Protein AF-A0A420FVZ3-F1 (afdb_monomer)

Solvent-accessible surface area (backbone atoms only — not comparable to full-atom values): 8592 Å² total; per-residue (Å²): 115,67,70,62,53,50,52,55,51,52,53,52,54,49,50,53,52,50,53,51,51,52,52,50,51,51,51,52,51,53,54,51,51,53,50,68,73,49,74,44,69,65,67,54,43,57,48,52,55,49,51,52,51,52,52,55,52,50,46,44,74,75,64,69,56,88,56,53,71,68,56,53,52,50,52,53,51,51,52,54,50,47,51,59,51,48,70,70,46,90,45,56,69,56,35,52,52,51,48,50,56,49,41,46,54,50,31,57,53,18,56,77,23,76,48,66,70,47,44,79,69,51,49,54,54,52,50,49,48,54,29,51,49,36,29,78,71,67,59,45,52,89,85,44,73,81,54,62,94,59,57,75,96

Radius of gyration: 26.1 Å; Cα contacts (8 Å, |Δi|>4): 117; chains: 1; bounding box: 50×64×67 Å

Sequence (153 aa):
MELLMIKKKTNRIQNIKLYKIIIFLILLTSFNIVRAQQKTGIGSIDTLIFDLKTNMEGYLHENNPPYVQDDIDLCIATLSDYVVKVLDTKSKDEGMKLVKATVLKLNELNEKCDYSLIETNEREQIAQIIILAGHEKNYNAIDEDITEEWREW

Organism: NCBI:txid459529

pLDDT: mean 88.66, std 14.17, range [46.38, 98.81]

Mean predicted aligned error: 10.75 Å

Foldseek 3Di:
DVVVVVVVVVVVVVVVVVVVVVVVVVVVVVVVVVVVVCPDLVVVLVVLLVVLLVVLVVCCVPPVAQDDNVLSVVLSVLLVVLLVVLLPDDDLVSNLVSLLVSQLVVVVSCVVRVVPRCDPVSVVSSQQSSLSSCVVVVSDDNPDRSNVVRHPD

Secondary structure (DSSP, 8-state):
-HHHHHHHHHHHHHHHHHHHHHHHHHHHHHHHHHHHH---HHHHHHHHHHHHHHHHHHHHHHH--S--HHHHHHHHHHHHHHHHHHHH-SSHHHHHHHHHHHHHHHHHHHHHTTT-SS-HHHHHHHHHHHHHHHHHTTSS-TT--TTGGG---

Nearest PDB structures (foldseek):
  2rld-assembly1_E  TM=4.917E-01  e=1.125E+00  Bacteroides thetaiotaomicron VPI-5482
  7mwr-assembly1_B  TM=4.477E-01  e=2.464E+00  synthetic construct
  2rld-assembly1_D  TM=4.156E-01  e=1.709E+00  Bacteroides thetaiotaomicron VPI-5482
  7t8n-assemb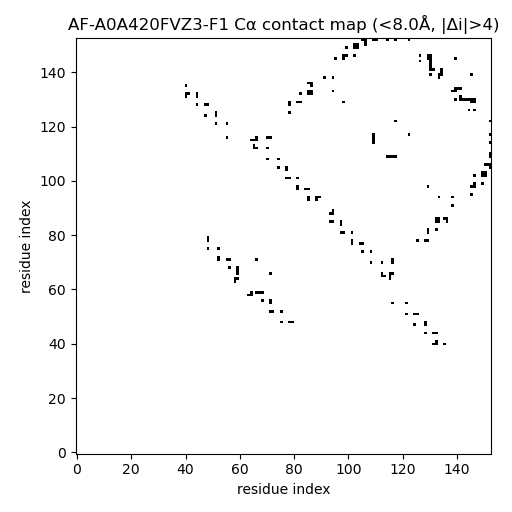ly1_BBB-2  TM=5.576E-01  e=9.098E+00  Escherichia coli K-12

Structure (mmCIF, N/CA/C/O backbone):
data_AF-A0A420FVZ3-F1
#
_entry.id   AF-A0A420FVZ3-F1
#
loop_
_atom_site.group_PDB
_atom_site.id
_atom_site.type_symbol
_atom_site.label_atom_id
_atom_site.label_alt_id
_atom_site.label_comp_id
_atom_site.label_asym_id
_atom_site.label_entity_id
_atom_site.label_seq_id
_atom_site.pdbx_PDB_ins_code
_atom_site.Cartn_x
_atom_site.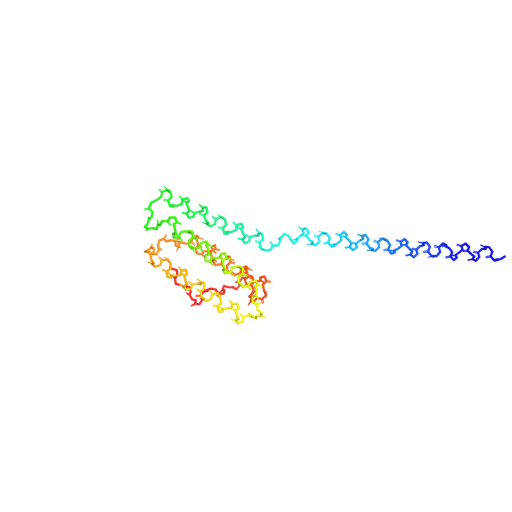Cartn_y
_atom_site.Cartn_z
_atom_site.occupancy
_atom_site.B_iso_or_equiv
_atom_site.auth_seq_id
_atom_site.auth_comp_id
_atom_site.auth_asym_id
_atom_site.auth_atom_id
_atom_site.pdbx_PDB_model_num
ATOM 1 N N . MET A 1 1 ? -29.616 52.101 51.300 1.00 70.25 1 MET A N 1
ATOM 2 C CA . MET A 1 1 ? -29.209 50.675 51.222 1.00 70.25 1 MET A CA 1
ATOM 3 C C . MET A 1 1 ? -29.407 50.060 49.834 1.00 70.25 1 MET A C 1
ATOM 5 O O . MET A 1 1 ? -28.550 49.306 49.396 1.00 70.25 1 MET A O 1
ATOM 9 N N . GLU A 1 2 ? -30.477 50.396 49.113 1.00 73.94 2 GLU A N 1
ATOM 10 C CA . GLU A 1 2 ? -30.857 49.765 47.835 1.00 73.94 2 GLU A CA 1
ATOM 11 C C . GLU A 1 2 ? -29.848 49.962 46.680 1.00 73.94 2 GLU A C 1
ATOM 13 O O . GLU A 1 2 ? -29.462 49.005 46.010 1.00 73.94 2 GLU A O 1
ATOM 18 N N . LEU A 1 3 ? -29.297 51.172 46.523 1.00 69.19 3 LEU A N 1
ATOM 19 C CA . LEU A 1 3 ? -28.253 51.486 45.529 1.00 69.19 3 LEU A CA 1
ATOM 20 C C . LEU A 1 3 ? -26.966 50.655 45.694 1.00 69.19 3 LEU A C 1
ATOM 22 O O . LEU A 1 3 ? -26.314 50.309 44.706 1.00 69.19 3 LEU A O 1
ATOM 26 N N . LEU A 1 4 ? -26.600 50.307 46.933 1.00 72.50 4 LEU A N 1
ATOM 27 C CA . LEU A 1 4 ? -25.418 49.490 47.227 1.00 72.50 4 LEU A CA 1
ATOM 28 C C . LEU A 1 4 ? -25.636 48.030 46.787 1.00 72.50 4 LEU A C 1
ATOM 30 O O . LEU A 1 4 ? -24.729 47.391 46.251 1.00 72.50 4 LEU A O 1
ATOM 34 N N . MET A 1 5 ? -26.864 47.527 46.957 1.00 71.50 5 MET A N 1
ATOM 35 C CA . MET A 1 5 ? -27.263 46.180 46.542 1.00 71.50 5 MET A CA 1
ATOM 36 C C . MET A 1 5 ? -27.281 46.036 45.014 1.00 71.50 5 MET A C 1
ATOM 38 O O . MET A 1 5 ? -26.799 45.030 44.488 1.00 71.50 5 MET A O 1
ATOM 42 N N . ILE A 1 6 ? -27.760 47.058 44.294 1.00 73.00 6 ILE A N 1
ATOM 43 C CA . ILE A 1 6 ? -27.780 47.074 42.823 1.00 73.00 6 ILE A CA 1
ATOM 44 C C . ILE A 1 6 ? -26.351 47.056 42.261 1.00 73.00 6 ILE A C 1
ATOM 46 O O . ILE A 1 6 ? -26.043 46.208 41.425 1.00 73.00 6 ILE A O 1
ATOM 50 N N . LYS A 1 7 ? -25.438 47.896 42.776 1.00 72.81 7 LYS A N 1
ATOM 51 C CA . LYS A 1 7 ? -24.023 47.900 42.346 1.00 72.81 7 LYS A CA 1
ATOM 52 C C . LYS A 1 7 ? -23.338 46.548 42.579 1.00 72.81 7 LYS A C 1
ATOM 54 O O . LYS A 1 7 ? -22.656 46.043 41.690 1.00 72.81 7 LYS A O 1
ATOM 59 N N . LYS A 1 8 ? -23.570 45.913 43.737 1.00 69.38 8 LYS A N 1
ATOM 60 C CA . LYS A 1 8 ? -23.009 44.586 44.054 1.00 69.38 8 LYS A CA 1
ATOM 61 C C . LYS A 1 8 ? -23.536 43.497 43.110 1.00 69.38 8 LYS A C 1
ATOM 63 O O . LYS A 1 8 ? -22.768 42.636 42.683 1.00 69.38 8 LYS A O 1
ATOM 68 N N . LYS A 1 9 ? -24.825 43.546 42.748 1.00 73.62 9 LYS A N 1
ATOM 69 C CA . LYS A 1 9 ? -25.447 42.611 41.797 1.00 73.62 9 LYS A CA 1
ATOM 70 C C . LYS A 1 9 ? -24.911 42.806 40.375 1.00 73.62 9 LYS A C 1
ATOM 72 O O . LYS A 1 9 ? -24.554 41.819 39.735 1.00 73.62 9 LYS A O 1
ATOM 77 N N . THR A 1 10 ? -24.780 44.049 39.914 1.00 70.19 10 THR A N 1
ATOM 78 C CA . THR A 1 10 ? -24.220 44.374 38.592 1.00 70.19 10 THR A CA 1
ATOM 79 C C . THR A 1 10 ? -22.764 43.922 38.468 1.00 70.19 10 THR A C 1
ATOM 81 O O . THR A 1 10 ? -22.433 43.226 37.509 1.00 70.19 10 THR A O 1
ATOM 84 N N . ASN A 1 11 ? -21.928 44.190 39.477 1.00 73.50 11 ASN A N 1
ATOM 85 C CA . ASN A 1 11 ? -20.532 43.733 39.504 1.00 73.50 11 ASN A CA 1
ATOM 86 C C . ASN A 1 11 ? -20.430 42.199 39.492 1.00 73.50 11 ASN A C 1
ATOM 88 O O . ASN A 1 11 ? -19.596 41.629 38.791 1.00 73.50 11 ASN A O 1
ATOM 92 N N . ARG A 1 12 ? -21.317 41.500 40.217 1.00 71.19 12 ARG A N 1
ATOM 93 C CA . ARG A 1 12 ? -21.364 40.029 40.213 1.00 71.19 12 ARG A CA 1
ATOM 94 C C . ARG A 1 12 ? -21.716 39.470 38.830 1.00 71.19 12 ARG A C 1
ATOM 96 O O . ARG A 1 12 ? -21.103 38.498 38.401 1.00 71.19 12 ARG A O 1
ATOM 103 N N . ILE A 1 13 ? -22.668 40.082 38.124 1.00 73.88 13 ILE A N 1
ATOM 104 C CA . ILE A 1 13 ? -23.059 39.670 36.766 1.00 73.88 13 ILE A CA 1
ATOM 105 C C . ILE A 1 13 ? -21.928 39.942 35.764 1.00 73.88 13 ILE A C 1
ATOM 107 O O . ILE A 1 13 ? -21.651 39.090 34.920 1.00 73.88 13 ILE A O 1
ATOM 111 N N . GLN A 1 14 ? -21.253 41.090 35.868 1.00 73.38 14 GLN A N 1
ATOM 112 C CA . GLN A 1 14 ? -20.097 41.423 35.028 1.00 73.38 14 GLN A CA 1
ATOM 113 C C . GLN A 1 14 ? -18.945 40.434 35.232 1.00 73.38 14 GLN A C 1
ATOM 115 O O . GLN A 1 14 ? -18.417 39.920 34.249 1.00 73.38 14 GLN A O 1
ATOM 120 N N . ASN A 1 15 ? -18.639 40.071 36.481 1.00 74.81 15 ASN A N 1
ATOM 121 C CA . ASN A 1 15 ? -17.625 39.061 36.782 1.00 74.81 15 ASN A CA 1
ATOM 122 C C . ASN A 1 15 ? -17.974 37.698 36.171 1.00 74.81 15 ASN A C 1
ATOM 124 O O . ASN A 1 15 ? -17.123 37.080 35.543 1.00 74.81 15 ASN A O 1
ATOM 128 N N . ILE A 1 16 ? -19.228 37.239 36.277 1.00 78.44 16 ILE A N 1
ATOM 129 C CA . ILE A 1 16 ? -19.651 35.962 35.671 1.00 78.44 16 ILE A CA 1
ATOM 130 C C . ILE A 1 16 ? -19.498 35.991 34.142 1.00 78.44 16 ILE A C 1
ATOM 132 O O . ILE A 1 16 ? -19.048 35.008 33.553 1.00 78.44 16 ILE A O 1
ATOM 136 N N . LYS A 1 17 ? -19.850 37.106 33.488 1.00 78.75 17 LYS A N 1
ATOM 137 C CA . LYS A 1 17 ? -19.653 37.270 32.038 1.00 78.75 17 LYS A CA 1
ATOM 138 C C . LYS A 1 17 ? -18.169 37.241 31.665 1.00 78.75 17 LYS A C 1
ATOM 140 O O . LYS A 1 17 ? -17.812 36.562 30.708 1.00 78.75 17 LYS A O 1
ATOM 145 N N . LEU A 1 18 ? -17.320 37.911 32.444 1.00 75.94 18 LEU A N 1
ATOM 146 C CA . LEU A 1 18 ? -15.875 37.940 32.228 1.00 75.94 18 LEU A CA 1
ATOM 147 C C . LEU A 1 18 ? -15.251 36.542 32.374 1.00 75.94 18 LEU A C 1
ATOM 149 O O . LEU A 1 18 ? -14.521 36.112 31.486 1.00 75.94 18 LEU A O 1
ATOM 153 N N . TYR A 1 19 ? -15.614 35.789 33.418 1.00 77.81 19 TYR A N 1
ATOM 154 C CA . TYR A 1 19 ? -15.154 34.406 33.596 1.00 77.81 19 TYR A CA 1
ATOM 155 C C . TYR A 1 19 ? -15.581 33.492 32.443 1.00 77.81 19 TYR A C 1
ATOM 157 O O . TYR A 1 19 ? -14.778 32.690 31.976 1.00 77.81 19 TYR A O 1
ATOM 165 N N . LYS A 1 20 ? -16.814 33.630 31.937 1.00 75.81 20 LYS A N 1
ATOM 166 C CA . LYS A 1 20 ? -17.278 32.849 30.778 1.00 75.81 20 LYS A CA 1
ATOM 167 C C . LYS A 1 20 ? -16.484 33.153 29.507 1.00 75.81 20 LYS A C 1
ATOM 169 O O . LYS A 1 20 ? -16.165 32.225 28.772 1.00 75.81 20 LYS A O 1
ATOM 174 N N . ILE A 1 21 ? -16.149 34.421 29.263 1.00 79.19 21 ILE A N 1
ATOM 175 C CA . ILE A 1 21 ? -15.332 34.828 28.109 1.00 79.19 21 ILE A CA 1
ATOM 176 C C . ILE A 1 21 ? -13.912 34.267 28.236 1.00 79.19 21 ILE A C 1
ATOM 178 O O . ILE A 1 21 ? -13.395 33.711 27.273 1.00 79.19 21 ILE A O 1
ATOM 182 N N . ILE A 1 22 ? -13.308 34.348 29.424 1.00 76.62 22 ILE A N 1
ATOM 183 C CA . ILE A 1 22 ? -11.965 33.808 29.678 1.00 76.62 22 ILE A CA 1
ATOM 184 C C . ILE A 1 22 ? -11.944 32.286 29.483 1.00 76.62 22 ILE A C 1
ATOM 186 O O . ILE A 1 22 ? -11.072 31.782 28.783 1.00 76.62 22 ILE A O 1
ATOM 190 N N . ILE A 1 23 ? -12.926 31.556 30.023 1.00 77.88 23 ILE A N 1
ATOM 191 C CA . ILE A 1 23 ? -13.042 30.101 29.828 1.00 77.88 23 ILE A CA 1
ATOM 192 C C . ILE A 1 23 ? -13.213 29.759 28.342 1.00 77.88 23 ILE A C 1
ATOM 194 O O . ILE A 1 23 ? -12.553 28.850 27.850 1.00 77.88 23 ILE A O 1
ATOM 198 N N . PHE A 1 24 ? -14.052 30.495 27.608 1.00 78.75 24 PHE A N 1
ATOM 199 C CA . PHE A 1 24 ? -14.253 30.270 26.174 1.00 78.75 24 PHE A CA 1
ATOM 200 C C . PHE A 1 24 ? -12.979 30.525 25.358 1.00 78.75 24 PHE A C 1
ATOM 202 O O . PHE A 1 24 ? -12.659 29.735 24.476 1.00 78.75 24 PHE A O 1
ATOM 209 N N . LEU A 1 25 ? -12.220 31.578 25.678 1.00 73.31 25 LEU A N 1
ATOM 210 C CA . LEU A 1 25 ? -10.942 31.878 25.026 1.00 73.31 25 LEU A CA 1
ATOM 211 C C . LEU A 1 25 ? -9.879 30.816 25.325 1.00 73.31 25 LEU A C 1
ATOM 213 O O . LEU A 1 25 ? -9.177 30.414 24.404 1.00 73.31 25 LEU A O 1
ATOM 217 N N . ILE A 1 26 ? -9.799 30.326 26.567 1.00 74.25 26 ILE A N 1
ATOM 218 C CA . ILE A 1 26 ? -8.901 29.221 26.940 1.00 74.25 26 ILE A CA 1
ATOM 219 C C . ILE A 1 26 ? -9.282 27.946 26.179 1.00 74.25 26 ILE A C 1
ATOM 221 O O . ILE A 1 26 ? -8.416 27.285 25.621 1.00 74.25 26 ILE A O 1
ATOM 225 N N . LEU A 1 27 ? -10.573 27.618 26.082 1.00 70.88 27 LEU A N 1
ATOM 226 C CA . LEU A 1 27 ? -11.022 26.463 25.302 1.00 70.88 27 LEU A CA 1
ATOM 227 C C . LEU A 1 27 ? -10.717 26.627 23.808 1.00 70.88 27 LEU A C 1
ATOM 229 O O . LEU A 1 27 ? -10.296 25.663 23.173 1.00 70.88 27 LEU A O 1
ATOM 233 N N . LEU A 1 28 ? -10.869 27.832 23.248 1.00 68.81 28 LEU A N 1
ATOM 234 C CA . LEU A 1 28 ? -10.527 28.105 21.851 1.00 68.81 28 LEU A CA 1
ATOM 235 C C . LEU A 1 28 ? -9.025 27.955 21.587 1.00 68.81 28 LEU A C 1
ATOM 237 O O . LEU A 1 28 ? -8.639 27.396 20.562 1.00 68.81 28 LEU A O 1
ATOM 241 N N . THR A 1 29 ? -8.167 28.454 22.479 1.00 67.38 29 THR A N 1
ATOM 242 C CA . THR A 1 29 ? -6.714 28.325 22.316 1.00 67.38 29 THR A CA 1
ATOM 243 C C . THR A 1 29 ? -6.270 26.882 22.508 1.00 67.38 29 THR A C 1
ATOM 245 O O . THR A 1 29 ? -5.534 26.376 21.667 1.00 67.38 29 THR A O 1
ATOM 248 N N . SER A 1 30 ? -6.780 26.173 23.520 1.00 64.12 30 SER A N 1
ATOM 249 C CA . SER A 1 30 ? -6.514 24.743 23.714 1.00 64.12 30 SER A CA 1
ATOM 250 C C . SER A 1 30 ? -6.981 23.898 22.525 1.00 64.12 30 SER A C 1
ATOM 252 O O . SER A 1 30 ? -6.247 23.022 22.081 1.00 64.12 30 SER A O 1
ATOM 254 N N . PHE A 1 31 ? -8.150 24.190 21.949 1.00 59.91 31 PHE A N 1
ATOM 255 C CA . PHE A 1 31 ? -8.659 23.493 20.763 1.00 59.91 31 PHE A CA 1
ATOM 256 C C . PHE A 1 31 ? -7.776 23.718 19.524 1.00 59.91 31 PHE A C 1
ATOM 258 O O . PHE A 1 31 ? -7.499 22.782 18.775 1.00 59.91 31 PHE A O 1
ATOM 265 N N . ASN A 1 32 ? -7.281 24.943 19.324 1.00 59.84 32 ASN A N 1
ATOM 266 C CA . ASN A 1 32 ? -6.364 25.251 18.224 1.00 59.84 32 ASN A CA 1
ATOM 267 C C . ASN A 1 32 ? -4.959 24.658 18.433 1.00 59.84 32 ASN A C 1
ATOM 269 O O . ASN A 1 32 ? -4.355 24.202 17.467 1.00 59.84 32 ASN A O 1
ATOM 273 N N . ILE A 1 33 ? -4.453 24.610 19.671 1.00 58.25 33 ILE A N 1
ATOM 274 C CA . ILE A 1 33 ? -3.164 23.977 20.003 1.00 58.25 33 ILE A CA 1
ATOM 275 C C . ILE A 1 33 ? -3.229 22.463 19.760 1.00 58.25 33 ILE A C 1
ATOM 277 O O . ILE A 1 33 ? -2.321 21.914 19.142 1.00 58.25 33 ILE A O 1
ATOM 281 N N . VAL A 1 34 ? -4.326 21.801 20.147 1.00 56.69 34 VAL A N 1
ATOM 282 C CA . VAL A 1 34 ? -4.548 20.376 19.844 1.00 56.69 34 VAL A CA 1
ATOM 283 C C . VAL A 1 34 ? -4.609 20.133 18.331 1.00 56.69 34 VAL A C 1
ATOM 285 O O . VAL A 1 34 ? -3.982 19.196 17.852 1.00 56.69 34 VAL A O 1
ATOM 288 N N . ARG A 1 35 ? -5.266 21.005 17.548 1.00 54.94 35 ARG A N 1
ATOM 289 C CA . ARG A 1 35 ? -5.242 20.924 16.072 1.00 54.94 35 ARG A CA 1
ATOM 290 C C . ARG A 1 35 ? -3.851 21.129 15.468 1.00 54.94 35 ARG A C 1
ATOM 292 O O . ARG A 1 35 ? -3.513 20.456 14.506 1.00 54.94 35 ARG A O 1
ATOM 299 N N . ALA A 1 36 ? -3.047 22.044 16.007 1.00 51.09 36 ALA A N 1
ATOM 300 C CA . ALA A 1 36 ? -1.696 22.308 15.507 1.00 51.09 36 ALA A CA 1
ATOM 301 C C . ALA A 1 36 ? -0.699 21.188 15.861 1.00 51.09 36 ALA A C 1
ATOM 303 O O . ALA A 1 36 ? 0.254 20.965 15.119 1.00 51.09 36 ALA A O 1
ATOM 304 N N . GLN A 1 37 ? -0.931 20.469 16.966 1.00 48.59 37 GLN A N 1
ATOM 305 C CA . GLN A 1 37 ? -0.184 19.260 17.334 1.00 48.59 37 GLN A CA 1
ATOM 306 C C . GLN A 1 37 ? -0.709 17.993 16.635 1.00 48.59 37 GLN A C 1
ATOM 308 O O . GLN A 1 37 ? 0.018 17.012 16.538 1.00 48.59 37 GLN A O 1
ATOM 313 N N . GLN A 1 38 ? -1.926 18.031 16.083 1.00 46.38 38 GLN A N 1
ATOM 314 C CA . GLN A 1 38 ? -2.487 17.037 15.163 1.00 46.38 38 GLN A CA 1
ATOM 315 C C . GLN A 1 38 ? -2.280 17.459 13.700 1.00 46.38 38 GLN A C 1
ATOM 317 O O . GLN A 1 38 ? -3.233 17.545 12.924 1.00 46.38 38 GLN A O 1
ATOM 322 N N . LYS A 1 39 ? -1.034 17.703 13.280 1.00 48.69 39 LYS A N 1
ATOM 323 C CA . LYS A 1 39 ? -0.710 17.516 11.859 1.00 48.69 39 LYS A CA 1
ATOM 324 C C . LYS A 1 39 ? -0.875 16.009 11.613 1.00 48.69 39 LYS A C 1
ATOM 326 O O . LYS A 1 39 ? -0.053 15.211 12.039 1.00 48.69 39 LYS A O 1
ATOM 331 N N . THR A 1 40 ? -2.058 15.663 11.122 1.00 49.75 40 THR A N 1
ATOM 332 C CA . THR A 1 40 ? -2.696 14.342 11.082 1.00 49.75 40 THR A CA 1
ATOM 333 C C . THR A 1 40 ? -1.806 13.276 10.446 1.00 49.75 40 THR A C 1
ATOM 335 O O . THR A 1 40 ? -1.098 13.591 9.491 1.00 49.75 40 THR A O 1
ATOM 338 N N . GLY A 1 41 ? -1.882 12.024 10.918 1.00 58.25 41 GLY A N 1
ATOM 339 C CA . GLY A 1 41 ? -1.146 10.892 10.333 1.00 58.25 41 GLY A CA 1
ATOM 340 C C . GLY A 1 41 ? -1.341 10.773 8.815 1.00 58.25 41 GLY A C 1
ATOM 341 O O . GLY A 1 41 ? -0.376 10.522 8.109 1.00 58.25 41 GLY A O 1
ATOM 342 N N . ILE A 1 42 ? -2.514 11.148 8.297 1.00 60.62 42 ILE A N 1
ATOM 343 C CA . ILE A 1 42 ? -2.819 11.284 6.862 1.00 60.62 42 ILE A CA 1
ATOM 344 C C . ILE A 1 42 ? -1.790 12.147 6.109 1.00 60.62 42 ILE A C 1
ATOM 346 O O . ILE A 1 42 ? -1.291 11.736 5.069 1.00 60.62 42 ILE A O 1
ATOM 350 N N . GLY A 1 43 ? -1.400 13.309 6.648 1.00 64.56 43 GLY A N 1
ATOM 351 C CA . GLY A 1 43 ? -0.407 14.174 5.996 1.00 64.56 43 GLY A CA 1
ATOM 352 C C . GLY A 1 43 ? 1.003 13.572 6.011 1.00 64.56 43 GLY A C 1
ATOM 353 O O . GLY A 1 43 ? 1.823 13.879 5.147 1.00 64.56 43 GLY A O 1
ATOM 354 N N . SER A 1 44 ? 1.274 12.687 6.975 1.00 85.81 44 SER A N 1
ATOM 355 C CA . SER A 1 44 ? 2.485 11.866 6.996 1.00 85.81 44 SER A CA 1
ATOM 356 C C . SER A 1 44 ? 2.419 10.740 5.960 1.00 85.81 44 SER A C 1
ATOM 358 O O . SER A 1 44 ? 3.430 10.464 5.326 1.00 85.81 44 SER A O 1
ATOM 360 N N . ILE A 1 45 ? 1.254 10.114 5.761 1.00 94.50 45 ILE A N 1
ATOM 361 C CA . ILE A 1 45 ? 1.060 9.021 4.794 1.00 94.50 45 ILE A CA 1
ATOM 362 C C . ILE A 1 45 ? 1.193 9.528 3.353 1.00 94.50 45 ILE A C 1
ATOM 364 O O . ILE A 1 45 ? 1.888 8.902 2.559 1.00 94.50 45 ILE A O 1
ATOM 368 N N . ASP A 1 46 ? 0.611 10.685 3.027 1.00 93.44 46 ASP A N 1
ATOM 369 C CA . ASP A 1 46 ? 0.753 11.295 1.695 1.00 93.44 46 ASP A CA 1
ATOM 370 C C . ASP A 1 46 ? 2.224 11.583 1.354 1.00 93.44 46 ASP A C 1
ATOM 372 O O . ASP A 1 46 ? 2.661 11.376 0.222 1.00 93.44 46 ASP A O 1
ATOM 376 N N . THR A 1 47 ? 3.001 12.021 2.352 1.00 95.38 47 THR A N 1
ATOM 377 C CA . THR A 1 47 ? 4.443 12.262 2.200 1.00 95.38 47 THR A CA 1
ATOM 378 C C . THR A 1 47 ? 5.191 10.951 1.953 1.00 95.38 47 THR A C 1
ATOM 380 O O . THR A 1 47 ? 5.992 10.885 1.030 1.00 95.38 47 THR A O 1
ATOM 383 N N . LEU A 1 48 ? 4.872 9.881 2.693 1.00 96.62 48 LEU A N 1
ATOM 384 C CA . LEU A 1 48 ? 5.471 8.557 2.477 1.00 96.62 48 LEU A CA 1
ATOM 385 C C . LEU A 1 48 ? 5.171 7.999 1.080 1.00 96.62 48 LEU A C 1
ATOM 387 O O . LEU A 1 48 ? 6.061 7.447 0.443 1.00 96.62 48 LEU A O 1
ATOM 391 N N . ILE A 1 49 ? 3.940 8.154 0.583 1.00 97.94 49 ILE A N 1
ATOM 392 C CA . ILE A 1 49 ? 3.573 7.720 -0.774 1.00 97.94 49 ILE A CA 1
ATOM 393 C C . ILE A 1 49 ? 4.347 8.525 -1.829 1.00 97.94 49 ILE A C 1
ATOM 395 O O . ILE A 1 49 ? 4.822 7.958 -2.814 1.00 97.94 49 ILE A O 1
ATOM 399 N N . PHE A 1 50 ? 4.487 9.839 -1.631 1.00 97.38 50 PHE A N 1
ATOM 400 C CA . PHE A 1 50 ? 5.266 10.698 -2.524 1.00 97.38 50 PHE A CA 1
ATOM 401 C C . PHE A 1 50 ? 6.756 10.325 -2.539 1.00 97.38 50 PHE A C 1
ATOM 403 O O . PHE A 1 50 ? 7.354 10.217 -3.613 1.00 97.38 50 PHE A O 1
ATOM 410 N N . ASP A 1 51 ? 7.342 10.096 -1.364 1.00 97.12 51 ASP A N 1
ATOM 411 C CA . ASP A 1 51 ? 8.746 9.713 -1.221 1.00 97.12 51 ASP A CA 1
ATOM 412 C C . ASP A 1 51 ? 9.001 8.333 -1.842 1.00 97.12 51 ASP A C 1
ATOM 414 O O . ASP A 1 51 ? 9.954 8.178 -2.605 1.00 97.12 51 ASP A O 1
ATOM 418 N N . LEU A 1 52 ? 8.111 7.359 -1.605 1.00 98.31 52 LEU A N 1
ATOM 419 C CA . LEU A 1 52 ? 8.165 6.035 -2.231 1.00 98.31 52 LEU A CA 1
ATOM 420 C C . LEU A 1 52 ? 8.190 6.152 -3.757 1.00 98.31 52 LEU A C 1
ATOM 422 O O . LEU A 1 52 ? 9.084 5.608 -4.403 1.00 98.31 52 LEU A O 1
ATOM 426 N N . LYS A 1 53 ? 7.254 6.919 -4.334 1.00 98.50 53 LYS A N 1
ATOM 427 C CA . LYS A 1 53 ? 7.206 7.152 -5.782 1.00 98.50 53 LYS A CA 1
ATOM 428 C C . LYS A 1 53 ? 8.513 7.755 -6.295 1.00 98.50 53 LYS A C 1
ATOM 430 O O . LYS A 1 53 ? 9.079 7.253 -7.261 1.00 98.50 53 LYS A O 1
ATOM 435 N N . THR A 1 54 ? 9.003 8.795 -5.624 1.00 98.00 54 THR A N 1
ATOM 436 C CA . THR A 1 54 ? 10.239 9.494 -6.001 1.00 98.00 54 THR A CA 1
ATOM 437 C C . THR A 1 54 ? 11.443 8.549 -6.002 1.00 98.00 54 THR A C 1
ATOM 439 O O . THR A 1 54 ? 12.257 8.594 -6.923 1.00 98.00 54 THR A O 1
ATOM 442 N N . ASN A 1 55 ? 11.546 7.666 -5.005 1.00 96.62 55 ASN A N 1
ATOM 443 C CA . ASN A 1 55 ? 12.632 6.689 -4.911 1.00 96.62 55 ASN A CA 1
ATOM 444 C C . ASN A 1 55 ? 12.572 5.661 -6.051 1.00 96.62 55 ASN A C 1
ATOM 446 O O . ASN A 1 55 ? 13.583 5.423 -6.714 1.00 96.62 55 ASN A O 1
ATOM 450 N N . MET A 1 56 ? 11.386 5.108 -6.327 1.00 97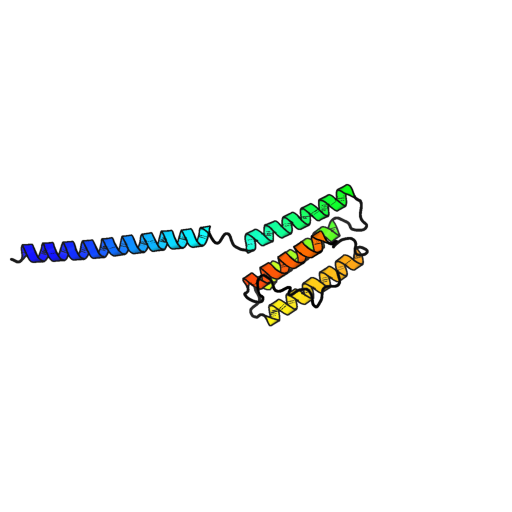.81 56 MET A N 1
ATOM 451 C CA . MET A 1 56 ? 11.185 4.139 -7.412 1.00 97.81 56 MET A CA 1
ATOM 452 C C . MET A 1 56 ? 11.482 4.756 -8.789 1.00 97.81 56 MET A C 1
ATOM 454 O O . MET A 1 56 ? 12.152 4.141 -9.617 1.00 97.81 56 MET A O 1
ATOM 458 N N . GLU A 1 57 ? 11.042 5.993 -9.032 1.00 98.00 57 GLU A N 1
ATOM 459 C CA . GLU A 1 57 ? 11.336 6.725 -10.273 1.00 98.00 57 GLU A CA 1
ATOM 460 C C . GLU A 1 57 ? 12.827 7.056 -10.409 1.00 98.00 57 GLU A C 1
ATOM 462 O O . GLU A 1 57 ? 13.392 6.953 -11.499 1.00 98.00 57 GLU A O 1
ATOM 467 N N . GLY A 1 58 ? 13.482 7.428 -9.305 1.00 97.12 58 GLY A N 1
ATOM 468 C CA . GLY A 1 58 ? 14.929 7.636 -9.267 1.00 97.12 58 GLY A CA 1
ATOM 469 C C . GLY A 1 58 ? 15.683 6.377 -9.687 1.00 97.12 58 GLY A C 1
ATOM 470 O O . GLY A 1 58 ? 16.519 6.425 -10.590 1.00 97.12 58 GLY A O 1
ATOM 471 N N . TYR A 1 59 ? 15.321 5.228 -9.112 1.00 96.25 59 TYR A N 1
ATOM 472 C CA . TYR A 1 59 ? 15.942 3.954 -9.461 1.00 96.25 59 TYR A CA 1
ATOM 473 C C . TYR A 1 59 ? 15.683 3.556 -10.919 1.00 96.25 59 TYR A C 1
ATOM 475 O O . TYR A 1 59 ? 16.621 3.140 -11.606 1.00 96.25 59 TYR A O 1
ATOM 483 N N . LEU A 1 60 ? 14.449 3.728 -11.411 1.00 96.81 60 LEU A N 1
ATOM 484 C CA . LEU A 1 60 ? 14.080 3.479 -12.808 1.00 96.81 60 LEU A CA 1
ATOM 485 C C . LEU A 1 60 ? 14.977 4.261 -13.777 1.00 96.81 60 LEU A C 1
ATOM 487 O O . LEU A 1 60 ? 15.517 3.684 -14.723 1.00 96.81 60 LEU A O 1
ATOM 491 N N . HIS A 1 61 ? 15.167 5.558 -13.522 1.00 96.50 61 HIS A N 1
ATOM 492 C CA . HIS A 1 61 ? 15.994 6.427 -14.360 1.00 96.50 61 HIS A CA 1
ATOM 493 C C . HIS A 1 61 ? 17.487 6.083 -14.312 1.00 96.50 61 HIS A C 1
ATOM 495 O O . HIS A 1 61 ? 18.178 6.236 -15.320 1.00 96.50 61 HIS A O 1
ATOM 501 N N . GLU A 1 62 ? 17.993 5.645 -13.160 1.00 96.38 62 GLU A N 1
ATOM 502 C CA . GLU A 1 62 ? 19.425 5.404 -12.958 1.00 96.38 62 GLU A CA 1
ATOM 503 C C . GLU A 1 62 ? 19.875 3.995 -13.370 1.00 96.38 62 GLU A C 1
ATOM 505 O O . GLU A 1 62 ? 21.014 3.828 -13.810 1.00 96.38 62 GLU A O 1
ATOM 510 N N . ASN A 1 63 ? 19.006 2.986 -13.248 1.00 94.75 63 ASN A N 1
ATOM 511 C CA . ASN A 1 63 ? 19.420 1.577 -13.288 1.00 94.75 63 ASN A CA 1
ATOM 512 C C . ASN A 1 63 ? 18.749 0.736 -14.386 1.00 94.75 63 ASN A C 1
ATOM 514 O O . ASN A 1 63 ? 19.160 -0.404 -14.589 1.00 94.75 63 ASN A O 1
ATOM 518 N N . ASN A 1 64 ? 17.761 1.273 -15.114 1.00 93.56 64 ASN A N 1
ATOM 519 C CA . ASN A 1 64 ? 17.011 0.556 -16.160 1.00 93.56 64 ASN A CA 1
ATOM 520 C C . ASN A 1 64 ? 16.557 -0.871 -15.734 1.00 93.56 64 ASN A C 1
ATOM 522 O O . ASN A 1 64 ? 16.944 -1.861 -16.370 1.00 93.56 64 ASN A O 1
ATOM 526 N N . PRO A 1 65 ? 15.779 -0.986 -14.641 1.00 95.88 65 PRO A N 1
ATOM 527 C CA . PRO A 1 65 ? 15.210 -2.248 -14.161 1.00 95.88 65 PRO A CA 1
ATOM 528 C C . PRO A 1 65 ? 14.205 -2.875 -15.149 1.00 95.88 65 PRO A C 1
ATOM 530 O O . PRO A 1 65 ? 13.825 -2.237 -16.132 1.00 95.88 65 PRO A O 1
ATOM 533 N N . PRO A 1 66 ? 13.732 -4.115 -14.897 1.00 95.12 66 PRO A N 1
ATOM 534 C CA . PRO A 1 66 ? 12.744 -4.784 -15.754 1.00 95.12 66 PRO A CA 1
ATOM 535 C C . PRO A 1 66 ? 11.313 -4.225 -15.639 1.00 95.12 66 PRO A C 1
ATOM 537 O O . PRO A 1 66 ? 10.449 -4.622 -16.420 1.00 95.12 66 PRO A O 1
ATOM 540 N N . TYR A 1 67 ? 11.047 -3.313 -14.699 1.00 97.75 67 TYR A N 1
ATOM 541 C CA . TYR A 1 67 ? 9.757 -2.632 -14.561 1.00 97.75 67 TYR A CA 1
ATOM 542 C C . TYR A 1 67 ? 9.738 -1.275 -15.269 1.00 97.75 67 TYR A C 1
ATOM 544 O O . TYR A 1 67 ? 10.778 -0.688 -15.566 1.00 97.75 67 TYR A O 1
ATOM 552 N N . VAL A 1 68 ? 8.536 -0.753 -15.518 1.00 98.31 68 VAL A N 1
ATOM 553 C CA . VAL A 1 68 ? 8.324 0.548 -16.171 1.00 98.31 68 VAL A CA 1
ATOM 554 C C . VAL A 1 68 ? 7.517 1.506 -15.292 1.00 98.31 68 VAL A C 1
ATOM 556 O O . VAL A 1 68 ? 6.994 1.126 -14.246 1.00 98.31 68 VAL A O 1
ATOM 559 N N . GLN A 1 69 ? 7.379 2.761 -15.732 1.00 98.50 69 GLN A N 1
ATOM 560 C CA . GLN A 1 69 ? 6.616 3.792 -15.017 1.00 98.50 69 GLN A CA 1
ATOM 561 C C . GLN A 1 69 ? 5.186 3.346 -14.666 1.00 98.50 69 GLN A C 1
ATOM 563 O O . GLN A 1 69 ? 4.720 3.615 -13.563 1.00 98.50 69 GLN A O 1
ATOM 568 N N . ASP A 1 70 ? 4.511 2.623 -15.564 1.00 98.62 70 ASP A N 1
ATOM 569 C CA . ASP A 1 70 ? 3.150 2.127 -15.325 1.00 98.62 70 ASP A CA 1
ATOM 570 C C . ASP A 1 70 ? 3.077 1.162 -14.127 1.00 98.62 70 ASP A C 1
ATOM 572 O O . ASP A 1 70 ? 2.064 1.126 -13.425 1.00 98.62 70 ASP A O 1
ATOM 576 N N . ASP A 1 71 ? 4.139 0.393 -13.864 1.00 98.69 71 ASP A N 1
ATOM 577 C CA . ASP A 1 71 ? 4.196 -0.511 -12.713 1.00 98.69 71 ASP A CA 1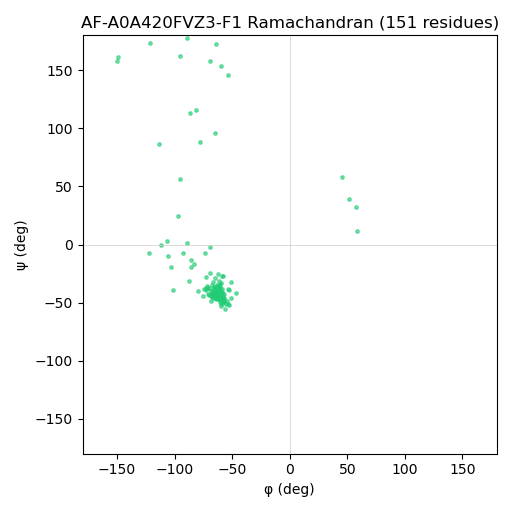
ATOM 578 C C . ASP A 1 71 ? 4.368 0.280 -11.404 1.00 98.69 71 ASP A C 1
ATOM 580 O O . ASP A 1 71 ? 3.691 -0.012 -10.415 1.00 98.69 71 ASP A O 1
ATOM 584 N N . ILE A 1 72 ? 5.188 1.342 -11.415 1.00 98.75 72 ILE A N 1
ATOM 585 C CA . ILE A 1 72 ? 5.297 2.294 -10.294 1.00 98.75 72 ILE A CA 1
ATOM 586 C C . ILE A 1 72 ? 3.934 2.942 -10.039 1.00 98.75 72 ILE A C 1
ATO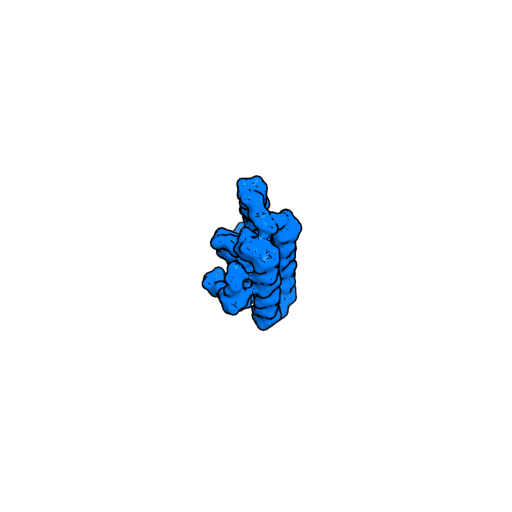M 588 O O . ILE A 1 72 ? 3.434 2.933 -8.914 1.00 98.75 72 ILE A O 1
ATOM 592 N N . ASP A 1 73 ? 3.296 3.473 -11.080 1.00 98.75 73 ASP A N 1
ATOM 593 C CA . ASP A 1 73 ? 2.010 4.154 -10.954 1.00 98.75 73 ASP A CA 1
ATOM 594 C C . ASP A 1 73 ? 0.915 3.211 -10.433 1.00 98.75 73 ASP A C 1
ATOM 596 O O . ASP A 1 73 ? 0.080 3.623 -9.623 1.00 98.75 73 ASP A O 1
ATOM 600 N N . LEU A 1 74 ? 0.942 1.931 -10.816 1.00 98.75 74 LEU A N 1
ATOM 601 C CA . LEU A 1 74 ? 0.022 0.922 -10.296 1.00 98.75 74 LEU A CA 1
ATOM 602 C C . LEU A 1 74 ? 0.294 0.571 -8.824 1.00 98.75 74 LEU A C 1
ATOM 604 O O . LEU A 1 74 ? -0.666 0.370 -8.068 1.00 98.75 74 LEU A O 1
ATOM 608 N N . CYS A 1 75 ? 1.561 0.521 -8.402 1.00 98.75 75 CYS A N 1
ATOM 609 C CA . CYS A 1 75 ? 1.940 0.362 -6.996 1.00 98.75 75 CYS A CA 1
ATOM 610 C C . CYS A 1 75 ? 1.372 1.519 -6.159 1.00 98.75 75 CYS A C 1
ATOM 612 O O . CYS A 1 75 ? 0.598 1.304 -5.221 1.00 98.75 75 CYS A O 1
ATOM 614 N N . ILE A 1 76 ? 1.651 2.757 -6.577 1.00 98.75 76 ILE A N 1
ATOM 615 C CA . ILE A 1 76 ? 1.195 3.974 -5.899 1.00 98.75 76 ILE A CA 1
ATOM 616 C C . ILE A 1 76 ? -0.331 4.056 -5.865 1.00 98.75 76 ILE A C 1
ATOM 618 O O . ILE A 1 76 ? -0.912 4.271 -4.801 1.00 98.75 76 ILE A O 1
ATOM 622 N N . ALA A 1 77 ? -1.004 3.800 -6.989 1.00 98.75 77 ALA A N 1
ATOM 623 C CA . ALA A 1 77 ? -2.462 3.788 -7.044 1.00 98.75 77 ALA A CA 1
ATOM 624 C C . ALA A 1 77 ? -3.070 2.727 -6.114 1.00 98.75 77 ALA A C 1
ATOM 626 O O . ALA A 1 77 ? -4.112 2.969 -5.506 1.00 98.75 77 ALA A O 1
ATOM 627 N N . THR A 1 78 ? -2.426 1.565 -5.975 1.00 98.81 78 THR A N 1
ATOM 628 C CA . THR A 1 78 ? -2.873 0.497 -5.069 1.00 98.81 78 THR A CA 1
ATOM 629 C C . THR A 1 78 ?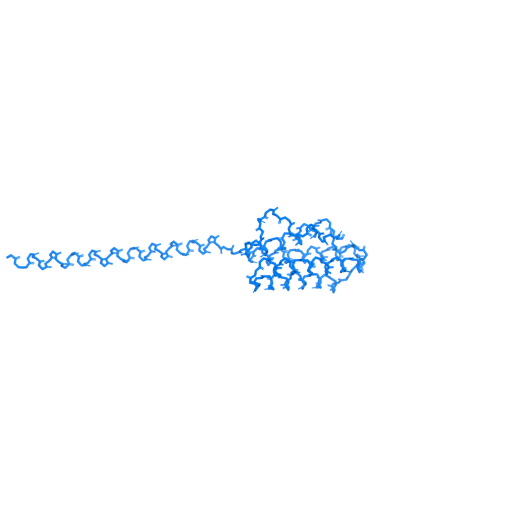 -2.781 0.926 -3.605 1.00 98.81 78 THR A C 1
ATOM 631 O O . THR A 1 78 ? -3.730 0.711 -2.851 1.00 98.81 78 THR A O 1
ATOM 634 N N . LEU A 1 79 ? -1.694 1.593 -3.211 1.00 98.69 79 LEU A N 1
ATOM 635 C CA . LEU A 1 79 ? -1.529 2.122 -1.854 1.00 98.69 79 LEU A CA 1
ATOM 636 C C . LEU A 1 79 ? -2.503 3.267 -1.564 1.00 98.69 79 LEU A C 1
ATOM 638 O O . LEU A 1 79 ? -3.160 3.265 -0.524 1.00 98.69 79 LEU A O 1
ATOM 642 N N . SER A 1 80 ? -2.652 4.218 -2.488 1.00 98.44 80 SER A N 1
ATOM 643 C CA . 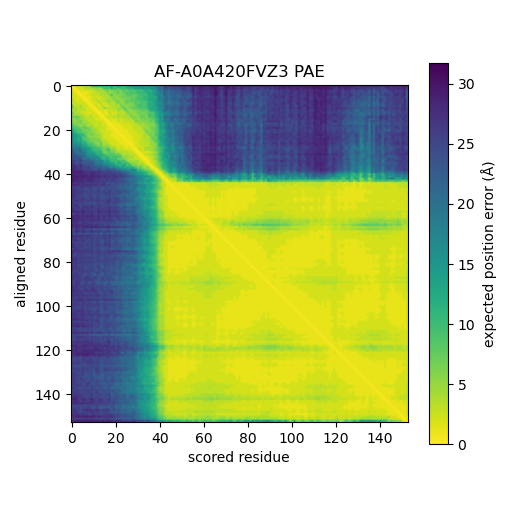SER A 1 80 ? -3.605 5.322 -2.334 1.00 98.44 80 SER A CA 1
ATOM 644 C C . SER A 1 80 ? -5.050 4.823 -2.223 1.00 98.44 80 SER A C 1
ATOM 646 O O . SER A 1 80 ? -5.803 5.297 -1.373 1.00 98.44 80 SER A O 1
ATOM 648 N N . ASP A 1 81 ? -5.437 3.836 -3.037 1.00 98.56 81 ASP A N 1
ATOM 649 C CA . ASP A 1 81 ? -6.758 3.205 -2.971 1.00 98.56 81 ASP A CA 1
ATOM 650 C C . ASP A 1 81 ? -6.985 2.493 -1.628 1.00 98.56 81 ASP A C 1
ATOM 652 O O . ASP A 1 81 ? -8.046 2.657 -1.019 1.00 98.56 81 ASP A O 1
ATOM 656 N N . TYR A 1 82 ? -5.980 1.770 -1.122 1.00 98.62 82 TYR A N 1
ATOM 657 C CA . TYR A 1 82 ? -6.036 1.168 0.210 1.00 98.62 82 TYR A CA 1
ATOM 658 C C . TYR A 1 82 ? -6.259 2.219 1.301 1.00 98.62 82 TYR A C 1
ATOM 660 O O . TYR A 1 82 ? -7.184 2.060 2.099 1.00 98.62 82 TYR A O 1
ATOM 668 N N . VAL A 1 83 ? -5.473 3.303 1.318 1.00 98.19 83 VAL A N 1
ATOM 669 C CA . VAL A 1 83 ? -5.588 4.372 2.328 1.00 98.19 83 VAL A CA 1
ATOM 670 C C . VAL A 1 83 ? -6.997 4.966 2.327 1.00 98.19 83 VAL A C 1
ATOM 672 O O . VAL A 1 83 ? -7.625 5.080 3.378 1.00 98.19 83 VAL A O 1
ATOM 675 N N . VAL A 1 84 ? -7.553 5.275 1.153 1.00 97.31 84 VAL A N 1
ATOM 676 C CA . VAL A 1 84 ? -8.922 5.804 1.049 1.00 97.31 84 VAL A CA 1
ATOM 677 C C . VAL A 1 84 ? -9.952 4.795 1.565 1.00 97.31 84 VAL A C 1
ATOM 679 O O . VAL A 1 84 ? -10.837 5.151 2.346 1.00 97.31 84 VAL A O 1
ATOM 682 N N . LYS A 1 85 ? -9.846 3.527 1.156 1.00 98.25 85 LYS A N 1
ATOM 683 C CA . LYS A 1 85 ? -10.831 2.493 1.500 1.00 98.25 85 LYS A CA 1
ATOM 684 C C . LYS A 1 85 ? -10.775 2.087 2.966 1.00 98.25 85 LYS A C 1
ATOM 686 O O . LYS A 1 85 ? -11.828 1.949 3.587 1.00 98.25 85 LYS A O 1
ATOM 691 N N . VAL A 1 86 ? -9.582 1.909 3.537 1.00 98.12 86 VAL A N 1
ATOM 692 C CA . VAL A 1 86 ? -9.434 1.492 4.938 1.00 98.12 86 VAL A CA 1
ATOM 693 C C . VAL A 1 86 ? -10.010 2.547 5.876 1.00 98.12 86 VAL A C 1
ATOM 695 O O . VAL A 1 86 ? -10.680 2.200 6.850 1.00 98.12 86 VAL A O 1
ATOM 698 N N . LEU A 1 87 ? -9.877 3.831 5.535 1.00 95.44 87 LEU A N 1
ATOM 699 C CA . LEU A 1 87 ? -10.451 4.911 6.329 1.00 95.44 87 LEU A CA 1
ATOM 700 C C . LEU A 1 87 ? -11.992 4.890 6.355 1.00 95.44 87 LEU A C 1
ATOM 702 O O . LEU A 1 87 ? -12.588 5.258 7.375 1.00 95.44 87 LEU A O 1
ATOM 706 N N . ASP A 1 88 ? -12.645 4.376 5.308 1.00 97.12 88 ASP A N 1
ATOM 707 C CA . ASP A 1 88 ? -14.108 4.244 5.251 1.00 97.12 88 ASP A CA 1
ATOM 708 C C . ASP A 1 88 ? -14.653 2.946 5.883 1.00 97.12 88 ASP A C 1
ATOM 710 O O . ASP A 1 88 ? -15.844 2.860 6.189 1.00 97.12 88 ASP A O 1
ATOM 714 N N . THR A 1 89 ? -13.815 1.951 6.177 1.00 98.25 89 THR A N 1
ATOM 715 C CA . THR A 1 89 ? -14.281 0.703 6.817 1.00 98.25 89 THR A CA 1
ATOM 716 C C . THR A 1 89 ? -14.950 0.928 8.178 1.00 98.25 89 THR A C 1
ATOM 718 O O . THR A 1 89 ? -14.701 1.917 8.886 1.00 98.25 89 THR A O 1
ATOM 721 N N . LYS A 1 90 ? -15.843 0.008 8.558 1.00 98.00 90 LYS A N 1
ATOM 722 C CA . LYS A 1 90 ? -16.642 0.092 9.791 1.00 98.00 90 LYS A CA 1
ATOM 723 C C . LYS A 1 90 ? -16.167 -0.870 10.880 1.00 98.00 90 LYS A C 1
ATOM 725 O O . LYS A 1 90 ? -16.608 -0.746 12.020 1.00 98.00 90 LYS A O 1
ATOM 730 N N . SER A 1 91 ? -15.256 -1.793 10.571 1.00 98.38 91 SER A N 1
ATOM 731 C CA . SER A 1 91 ? -14.732 -2.775 11.527 1.00 98.38 91 SER A CA 1
ATOM 732 C C . SER A 1 91 ? -13.293 -3.199 11.225 1.00 98.38 91 SER A C 1
ATOM 734 O O . SER A 1 91 ? -12.839 -3.112 10.084 1.00 98.38 91 SER A O 1
ATOM 736 N N . LYS A 1 92 ? -12.594 -3.711 12.251 1.00 98.38 92 LYS A N 1
ATOM 737 C CA . LYS A 1 92 ? -11.242 -4.274 12.103 1.00 98.38 92 LYS A CA 1
ATOM 738 C C . LYS A 1 92 ? -11.223 -5.405 11.073 1.00 98.38 92 LYS A C 1
ATOM 740 O O . LYS A 1 92 ? -10.340 -5.422 10.229 1.00 98.38 92 LYS A O 1
ATOM 745 N N . ASP A 1 93 ? -12.216 -6.291 11.081 1.00 98.62 93 ASP A N 1
ATOM 746 C CA . ASP A 1 93 ? -12.330 -7.389 10.114 1.00 98.62 93 ASP A CA 1
ATOM 747 C C . ASP A 1 93 ? -12.406 -6.904 8.658 1.00 98.62 93 ASP A C 1
ATOM 749 O O . ASP A 1 93 ? -11.770 -7.483 7.778 1.00 98.62 93 ASP A O 1
ATOM 753 N N . GLU A 1 94 ? -13.170 -5.843 8.382 1.00 98.56 94 GLU A N 1
ATOM 754 C CA . GLU A 1 94 ? -13.196 -5.215 7.053 1.00 98.56 94 GLU A CA 1
ATOM 755 C C . GLU A 1 94 ? -11.833 -4.614 6.694 1.00 98.56 94 GLU A C 1
ATOM 757 O O . GLU A 1 94 ? -11.347 -4.826 5.583 1.00 98.56 94 GLU A O 1
ATOM 762 N N . GLY A 1 95 ? -11.196 -3.924 7.645 1.00 98.56 95 GLY A N 1
ATOM 763 C CA . GLY A 1 95 ? -9.848 -3.383 7.480 1.00 98.56 95 GLY A CA 1
ATOM 764 C C . GLY A 1 95 ? -8.815 -4.462 7.153 1.00 98.56 95 GLY A C 1
ATOM 765 O O . GLY A 1 95 ? -8.085 -4.329 6.178 1.00 98.56 95 GLY A O 1
ATOM 766 N N . MET A 1 96 ? -8.792 -5.572 7.895 1.00 98.56 96 MET A N 1
ATOM 767 C CA . MET A 1 96 ? -7.834 -6.665 7.671 1.00 98.56 96 MET A CA 1
ATOM 768 C C . MET A 1 96 ? -8.067 -7.384 6.337 1.00 98.56 96 MET A C 1
ATOM 770 O O . MET A 1 96 ? -7.110 -7.799 5.685 1.00 98.56 96 MET A O 1
ATOM 774 N N . LYS A 1 97 ? -9.318 -7.474 5.863 1.00 98.69 97 LYS A N 1
ATOM 775 C CA . LYS A 1 97 ? -9.604 -7.958 4.500 1.00 98.69 97 LYS A CA 1
ATOM 776 C C . LYS A 1 97 ? -9.005 -7.039 3.433 1.00 98.69 97 LYS A C 1
ATOM 778 O O . LYS A 1 97 ? -8.484 -7.546 2.442 1.00 98.69 97 LYS A O 1
ATOM 783 N N . LEU A 1 98 ? -9.060 -5.718 3.631 1.00 98.69 98 LEU A N 1
ATOM 784 C CA . LEU A 1 98 ? -8.413 -4.759 2.729 1.00 98.69 98 LEU A CA 1
ATOM 785 C C . LEU A 1 98 ? -6.889 -4.851 2.791 1.00 98.69 98 LEU A C 1
ATOM 787 O O . LEU A 1 98 ? -6.263 -4.824 1.736 1.00 98.69 98 LEU A O 1
ATOM 791 N N . VAL A 1 99 ? -6.302 -5.003 3.983 1.00 98.69 99 VAL A N 1
ATOM 792 C CA . VAL A 1 99 ? -4.851 -5.206 4.145 1.00 98.69 99 VAL A CA 1
ATOM 793 C C . VAL A 1 99 ? -4.408 -6.415 3.334 1.00 98.69 99 VAL A C 1
ATOM 795 O O . VAL A 1 99 ? -3.585 -6.276 2.434 1.00 98.69 99 VAL A O 1
ATOM 798 N N . LYS A 1 100 ? -5.031 -7.575 3.569 1.00 98.75 100 LYS A N 1
ATOM 799 C CA . LYS A 1 100 ? -4.738 -8.805 2.832 1.00 98.75 100 LYS A CA 1
ATOM 800 C C . LYS A 1 100 ? -4.850 -8.614 1.322 1.00 98.75 100 LYS A C 1
ATOM 802 O O . LYS A 1 100 ? -3.928 -8.958 0.593 1.00 98.75 100 LYS A O 1
ATOM 807 N N . ALA A 1 101 ? -5.968 -8.065 0.846 1.00 98.75 101 ALA A N 1
ATOM 808 C CA . ALA A 1 101 ? -6.184 -7.858 -0.585 1.00 98.75 101 ALA A CA 1
ATOM 809 C C . ALA A 1 101 ? -5.131 -6.924 -1.207 1.00 98.75 101 ALA A C 1
ATOM 811 O O . ALA A 1 101 ? -4.694 -7.153 -2.331 1.00 98.75 101 ALA A O 1
ATOM 812 N N . THR A 1 102 ? -4.709 -5.896 -0.469 1.00 98.75 102 THR A N 1
ATOM 813 C CA . THR A 1 102 ? -3.680 -4.944 -0.907 1.00 98.75 102 THR A CA 1
ATOM 814 C C . THR A 1 102 ? -2.318 -5.618 -0.994 1.00 98.75 102 THR A C 1
ATOM 816 O O . THR A 1 102 ? -1.662 -5.511 -2.024 1.00 98.75 102 THR A O 1
ATOM 819 N N . VAL A 1 103 ? -1.916 -6.359 0.044 1.00 98.69 103 VAL A N 1
ATOM 820 C CA . VAL A 1 103 ? -0.629 -7.069 0.077 1.00 98.69 103 VAL A CA 1
ATOM 821 C C . VAL A 1 103 ? -0.543 -8.101 -1.046 1.00 98.69 103 VAL A C 1
ATOM 823 O O . VAL A 1 103 ? 0.438 -8.106 -1.779 1.00 98.69 103 VAL A O 1
ATOM 826 N N . LEU A 1 104 ? -1.589 -8.907 -1.257 1.00 98.69 104 LEU A N 1
ATOM 827 C CA . LEU A 1 104 ? -1.602 -9.892 -2.345 1.00 98.69 104 LEU A CA 1
ATOM 828 C C . LEU A 1 104 ? -1.490 -9.230 -3.725 1.00 98.69 104 LEU A C 1
ATOM 830 O O . LEU A 1 104 ? -0.717 -9.686 -4.559 1.00 98.69 104 LEU A O 1
ATOM 834 N N . LYS A 1 105 ? -2.188 -8.110 -3.948 1.00 98.62 105 LYS A N 1
ATOM 835 C CA . LYS A 1 105 ? -2.078 -7.352 -5.202 1.00 98.62 105 LYS A CA 1
ATOM 836 C C . LYS A 1 105 ? -0.671 -6.780 -5.419 1.00 98.62 105 LYS A C 1
ATOM 838 O O . LYS A 1 105 ? -0.220 -6.686 -6.556 1.00 98.62 105 LYS A O 1
ATOM 843 N N . LEU A 1 106 ? 0.012 -6.379 -4.346 1.00 98.62 106 LEU A N 1
ATOM 844 C CA . LEU A 1 106 ? 1.394 -5.903 -4.412 1.00 98.62 106 LEU A CA 1
ATOM 845 C C . LEU A 1 106 ? 2.382 -7.049 -4.673 1.00 98.62 106 LEU A C 1
ATOM 847 O O . LEU A 1 106 ? 3.303 -6.848 -5.458 1.00 98.62 106 LEU A O 1
ATOM 851 N N . ASN A 1 107 ? 2.169 -8.239 -4.097 1.00 98.25 107 ASN A N 1
ATOM 852 C CA . ASN A 1 107 ? 2.961 -9.432 -4.425 1.00 98.25 107 ASN A CA 1
ATOM 853 C C . ASN A 1 107 ? 2.814 -9.788 -5.915 1.00 98.25 107 ASN A C 1
ATOM 855 O O . ASN A 1 107 ? 3.815 -9.925 -6.607 1.00 98.25 107 ASN A O 1
ATOM 859 N N . GLU A 1 108 ? 1.579 -9.853 -6.432 1.00 98.31 108 GLU A N 1
ATOM 860 C CA . GLU A 1 108 ? 1.304 -10.137 -7.853 1.00 98.31 108 GLU A CA 1
ATOM 861 C C . GLU A 1 108 ? 1.960 -9.105 -8.786 1.00 98.31 108 GLU A C 1
ATOM 863 O O . GLU A 1 108 ? 2.498 -9.447 -9.841 1.00 98.31 108 GLU A O 1
ATOM 868 N N . LEU A 1 109 ? 1.924 -7.824 -8.402 1.00 98.31 109 LEU A N 1
ATOM 869 C CA . LEU A 1 109 ? 2.595 -6.762 -9.146 1.00 98.31 109 LEU A CA 1
ATOM 870 C C . LEU A 1 109 ? 4.116 -6.940 -9.128 1.00 98.31 109 LEU A C 1
ATOM 872 O O . LEU A 1 109 ? 4.750 -6.792 -10.169 1.00 98.31 109 LEU A O 1
ATOM 876 N N . ASN A 1 110 ? 4.699 -7.261 -7.972 1.00 98.06 110 ASN A N 1
ATOM 877 C CA . ASN A 1 110 ? 6.138 -7.460 -7.871 1.00 98.06 110 ASN A CA 1
ATOM 878 C C . ASN A 1 110 ? 6.598 -8.687 -8.667 1.00 98.06 110 ASN A C 1
ATOM 880 O O . ASN A 1 110 ? 7.590 -8.604 -9.385 1.00 98.06 110 ASN A O 1
ATOM 884 N N . GLU A 1 111 ? 5.844 -9.789 -8.615 1.00 97.50 111 GLU A N 1
ATOM 885 C CA . GLU A 1 111 ? 6.099 -10.994 -9.411 1.00 97.50 111 GLU A CA 1
ATOM 886 C C . GLU A 1 111 ? 6.091 -10.683 -10.915 1.00 97.50 111 GLU A C 1
ATOM 888 O O . GLU A 1 111 ? 7.008 -11.081 -11.632 1.00 97.50 111 GLU A O 1
ATOM 893 N N . LYS A 1 112 ? 5.117 -9.897 -11.401 1.00 97.38 112 LYS A N 1
ATOM 894 C CA . LYS A 1 112 ? 5.073 -9.430 -12.802 1.00 97.38 112 LYS A CA 1
ATOM 895 C C . LYS A 1 112 ? 6.328 -8.638 -13.202 1.00 97.38 112 LYS A C 1
ATOM 897 O O . LYS A 1 112 ? 6.676 -8.604 -14.382 1.00 97.38 112 LYS A O 1
ATOM 902 N N . CYS A 1 113 ? 6.980 -7.995 -12.241 1.00 97.25 113 CYS A N 1
ATOM 903 C CA . CYS A 1 113 ? 8.187 -7.196 -12.422 1.00 97.25 113 CYS A CA 1
ATOM 904 C C . CYS A 1 113 ? 9.476 -7.974 -12.096 1.00 97.25 113 CYS A C 1
ATOM 906 O O . CYS A 1 113 ? 10.475 -7.355 -11.722 1.00 97.25 113 CYS A O 1
ATOM 908 N N . ASP A 1 114 ? 9.457 -9.309 -12.191 1.00 96.12 114 ASP A N 1
ATOM 909 C CA . ASP A 1 114 ? 10.582 -10.193 -11.855 1.00 96.12 114 ASP A CA 1
ATOM 910 C C . ASP A 1 114 ? 11.157 -9.902 -10.455 1.00 96.12 114 ASP A C 1
ATOM 912 O O . ASP A 1 114 ? 12.372 -9.873 -10.244 1.00 96.12 114 ASP A O 1
ATOM 916 N N . TYR A 1 115 ? 10.267 -9.620 -9.499 1.00 95.69 115 TYR A N 1
ATOM 917 C CA . TYR A 1 115 ? 10.566 -9.272 -8.106 1.00 95.69 115 TYR A CA 1
ATOM 918 C C . TYR A 1 115 ? 11.450 -8.033 -7.900 1.00 95.69 115 TYR A C 1
ATOM 920 O O . TYR A 1 115 ? 11.894 -7.783 -6.783 1.00 95.69 115 TYR A O 1
ATOM 928 N N . SER A 1 116 ? 11.679 -7.242 -8.952 1.00 96.38 116 SER A N 1
ATOM 929 C CA . SER A 1 116 ? 12.607 -6.105 -8.931 1.00 96.38 116 SER A CA 1
ATOM 930 C C . SER A 1 116 ? 11.937 -4.769 -8.583 1.00 96.38 116 SER A C 1
ATOM 932 O O . SER A 1 116 ? 12.627 -3.760 -8.469 1.00 96.38 116 SER A O 1
ATOM 934 N N . LEU A 1 117 ? 10.602 -4.715 -8.474 1.00 97.88 117 LEU A N 1
ATOM 935 C CA . LEU A 1 117 ? 9.868 -3.472 -8.195 1.00 97.88 117 LEU A CA 1
ATOM 936 C C . LEU A 1 117 ? 9.895 -3.112 -6.700 1.00 97.88 117 LEU A C 1
ATOM 938 O O . LEU A 1 117 ? 10.001 -1.938 -6.356 1.00 97.88 117 LEU A O 1
ATOM 942 N N . ILE A 1 118 ? 9.770 -4.110 -5.820 1.00 96.94 118 ILE A N 1
ATOM 943 C CA . ILE A 1 118 ? 9.671 -3.953 -4.363 1.00 96.94 118 ILE A CA 1
ATOM 944 C C . ILE A 1 118 ? 10.923 -4.546 -3.691 1.00 96.94 118 ILE A C 1
ATOM 946 O O . ILE A 1 118 ? 10.964 -5.706 -3.262 1.00 96.94 118 ILE A O 1
ATOM 950 N N . GLU A 1 119 ? 11.958 -3.715 -3.582 1.00 89.75 119 GLU A N 1
ATOM 951 C CA . GLU A 1 119 ? 13.236 -4.026 -2.931 1.00 89.75 119 GLU A CA 1
ATOM 952 C C . GLU A 1 119 ? 13.217 -3.676 -1.432 1.00 89.75 119 GLU A C 1
ATOM 954 O O . GLU A 1 119 ? 12.230 -3.171 -0.901 1.00 89.75 119 GLU A O 1
ATOM 959 N N . THR A 1 120 ? 14.308 -3.963 -0.713 1.00 88.75 120 THR A N 1
ATOM 960 C CA . THR A 1 120 ? 14.402 -3.798 0.758 1.00 88.75 120 THR A CA 1
ATOM 961 C C . THR A 1 120 ? 13.868 -2.456 1.279 1.00 88.75 120 THR A C 1
ATOM 963 O O . THR A 1 120 ? 13.170 -2.434 2.289 1.00 88.75 120 THR A O 1
ATOM 966 N N . ASN A 1 121 ? 14.157 -1.346 0.599 1.00 89.81 121 ASN A N 1
ATOM 967 C CA . ASN A 1 121 ? 13.744 -0.017 1.048 1.00 89.81 121 ASN A CA 1
ATOM 968 C C . ASN A 1 121 ? 12.241 0.235 0.817 1.00 89.81 121 ASN A C 1
ATOM 970 O O . ASN A 1 121 ? 11.529 0.714 1.700 1.00 89.81 121 ASN A O 1
ATOM 974 N N . GLU A 1 122 ? 11.735 -0.144 -0.354 1.00 96.19 122 GLU A N 1
ATOM 975 C CA . GLU A 1 122 ? 10.332 0.007 -0.741 1.00 96.19 122 GLU A CA 1
ATOM 976 C C . GLU A 1 122 ? 9.440 -0.880 0.134 1.00 96.19 122 GLU A C 1
ATOM 978 O O . GLU A 1 122 ? 8.364 -0.456 0.552 1.00 96.19 122 GLU A O 1
ATOM 983 N N . ARG A 1 123 ? 9.917 -2.081 0.486 1.00 95.12 123 ARG A N 1
ATOM 984 C CA . ARG A 1 123 ? 9.269 -3.019 1.418 1.00 95.12 123 ARG A CA 1
ATOM 985 C C . ARG A 1 123 ? 8.922 -2.359 2.753 1.00 95.12 123 ARG A C 1
ATOM 987 O O . ARG A 1 123 ? 7.769 -2.415 3.191 1.00 95.12 123 ARG A O 1
ATOM 994 N N . GLU A 1 124 ? 9.900 -1.707 3.381 1.00 94.19 124 GLU A N 1
ATOM 995 C CA . GLU A 1 124 ? 9.724 -1.034 4.674 1.00 94.19 124 GLU A CA 1
ATOM 996 C C . GLU A 1 124 ? 8.731 0.133 4.574 1.00 94.19 124 GLU A C 1
ATOM 998 O O . GLU A 1 124 ? 7.823 0.252 5.401 1.00 94.19 124 GLU A O 1
ATOM 1003 N N . GLN A 1 125 ? 8.844 0.955 3.526 1.00 96.69 125 GLN A N 1
ATOM 1004 C CA . GLN A 1 125 ? 7.949 2.098 3.314 1.00 96.69 125 GLN A CA 1
ATOM 1005 C C . GLN A 1 125 ? 6.504 1.662 3.026 1.00 96.69 125 GLN A C 1
ATOM 1007 O O . GLN A 1 125 ? 5.562 2.223 3.591 1.00 96.69 125 GLN A O 1
ATOM 1012 N N . ILE A 1 126 ? 6.310 0.630 2.201 1.00 98.38 126 ILE A N 1
ATOM 1013 C CA . ILE A 1 126 ? 4.994 0.052 1.893 1.00 98.38 126 ILE A CA 1
ATOM 1014 C C . ILE A 1 126 ? 4.323 -0.477 3.162 1.00 98.38 126 ILE A C 1
ATOM 1016 O O . ILE A 1 126 ? 3.157 -0.162 3.423 1.00 98.38 126 ILE A O 1
ATOM 1020 N N . ALA A 1 127 ? 5.052 -1.250 3.974 1.00 97.62 127 ALA A N 1
ATOM 1021 C CA . ALA A 1 127 ? 4.537 -1.752 5.244 1.00 97.62 127 ALA A CA 1
ATOM 1022 C C . ALA A 1 127 ? 4.128 -0.596 6.165 1.00 97.62 127 ALA A C 1
ATOM 1024 O O . ALA A 1 127 ? 3.018 -0.592 6.699 1.00 97.62 127 ALA A O 1
ATOM 1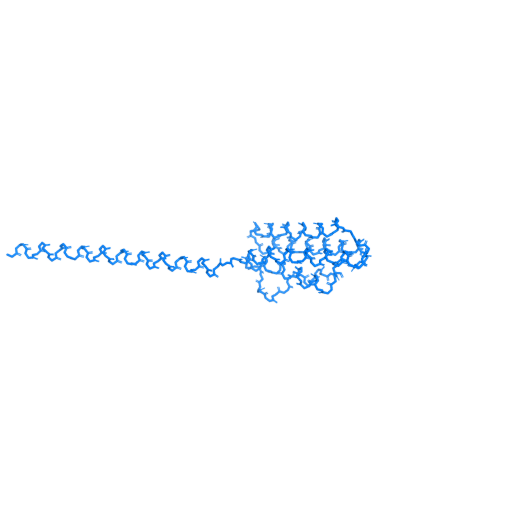025 N N . GLN A 1 128 ? 4.982 0.424 6.285 1.00 96.56 128 GLN A N 1
ATOM 1026 C CA . GLN A 1 128 ? 4.718 1.597 7.110 1.00 96.56 128 GLN A CA 1
ATOM 1027 C C . GLN A 1 128 ? 3.445 2.335 6.676 1.00 96.56 128 GLN A C 1
ATOM 1029 O O . GLN A 1 128 ? 2.619 2.667 7.526 1.00 96.56 128 GLN A O 1
ATOM 1034 N N . ILE A 1 129 ? 3.238 2.551 5.374 1.00 98.19 129 ILE A N 1
ATOM 1035 C CA . ILE A 1 129 ? 2.014 3.172 4.840 1.00 98.19 129 ILE A CA 1
ATOM 1036 C C . ILE A 1 129 ? 0.773 2.375 5.270 1.00 98.19 129 ILE A C 1
ATOM 1038 O O . ILE A 1 129 ? -0.202 2.953 5.762 1.00 98.19 129 ILE A O 1
ATOM 1042 N N . ILE A 1 130 ? 0.817 1.046 5.128 1.00 98.38 130 ILE A N 1
ATOM 1043 C CA . ILE A 1 130 ? -0.321 0.175 5.436 1.00 98.38 130 ILE A CA 1
ATOM 1044 C C . ILE A 1 130 ? -0.637 0.163 6.941 1.00 98.38 130 ILE A C 1
ATOM 1046 O O . ILE A 1 130 ? -1.804 0.314 7.326 1.00 98.38 130 ILE A O 1
ATOM 1050 N N . ILE A 1 131 ? 0.400 0.035 7.776 1.00 97.75 131 ILE A N 1
ATOM 1051 C CA . ILE A 1 131 ? 0.327 0.008 9.246 1.00 97.75 131 ILE A CA 1
ATOM 1052 C C . ILE A 1 131 ? -0.202 1.335 9.790 1.00 97.75 131 ILE A C 1
ATOM 1054 O O . ILE A 1 131 ? -1.083 1.330 10.652 1.00 97.75 131 ILE A O 1
ATOM 1058 N N . LEU A 1 132 ? 0.294 2.469 9.280 1.00 97.31 132 LEU A N 1
ATOM 1059 C CA . LEU A 1 132 ? -0.136 3.793 9.728 1.00 97.31 132 LEU A CA 1
ATOM 1060 C C . LEU A 1 132 ? -1.620 4.024 9.443 1.00 97.31 132 LEU A C 1
ATOM 1062 O O . LEU A 1 132 ? -2.346 4.438 10.346 1.00 97.31 132 LEU A O 1
ATOM 1066 N N . ALA A 1 133 ? -2.098 3.704 8.238 1.00 97.31 133 ALA A N 1
ATOM 1067 C CA . ALA A 1 133 ? -3.509 3.884 7.896 1.00 97.31 133 ALA A CA 1
ATOM 1068 C C . ALA A 1 133 ? -4.437 2.965 8.720 1.00 97.31 133 ALA A C 1
ATOM 1070 O O . ALA A 1 133 ? -5.518 3.381 9.141 1.00 97.31 133 ALA A O 1
ATOM 1071 N N . GLY A 1 134 ? -4.009 1.729 9.006 1.00 97.75 134 GLY A N 1
ATOM 1072 C CA . GLY A 1 134 ? -4.730 0.831 9.915 1.00 97.75 134 GLY A CA 1
ATOM 1073 C C . GLY A 1 134 ? -4.754 1.350 11.360 1.00 97.75 134 GLY A C 1
ATOM 1074 O O . GLY A 1 134 ? -5.797 1.323 12.026 1.00 97.75 134 GLY A O 1
ATOM 1075 N N . HIS A 1 135 ? -3.632 1.902 11.829 1.00 96.94 135 HIS A N 1
ATOM 1076 C CA . HIS A 1 135 ? -3.501 2.481 13.163 1.00 96.94 135 HIS A CA 1
ATOM 1077 C C . HIS A 1 135 ? -4.404 3.711 13.335 1.00 96.94 135 HIS A C 1
ATOM 1079 O O . HIS A 1 135 ? -5.027 3.868 14.384 1.00 96.94 135 HIS A O 1
ATOM 1085 N N . GLU A 1 136 ? -4.585 4.542 12.302 1.00 95.75 136 GLU A N 1
ATOM 1086 C CA . GLU A 1 136 ? -5.550 5.656 12.341 1.00 95.75 136 GLU A CA 1
ATOM 1087 C C . GLU A 1 136 ? -6.992 5.195 12.602 1.00 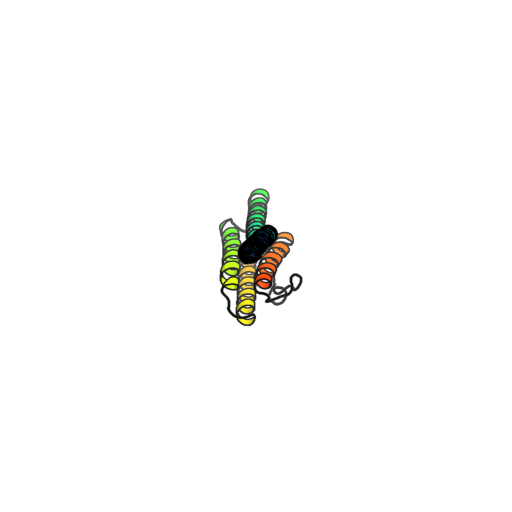95.75 136 GLU A C 1
ATOM 1089 O O . GLU A 1 136 ? -7.796 5.920 13.196 1.00 95.75 136 GLU A O 1
ATOM 1094 N N . LYS A 1 137 ? -7.318 3.959 12.215 1.00 96.31 137 LYS A N 1
ATOM 1095 C CA . LYS A 1 137 ? -8.605 3.313 12.490 1.00 96.31 137 LYS A CA 1
ATOM 1096 C C . LYS A 1 137 ? -8.640 2.549 13.810 1.00 96.31 137 LYS A C 1
ATOM 1098 O O . LYS A 1 137 ? -9.690 2.013 14.164 1.00 96.31 137 LYS A O 1
ATOM 1103 N N . ASN A 1 138 ? -7.546 2.564 14.572 1.00 97.44 138 ASN A N 1
ATOM 1104 C CA . ASN A 1 138 ? -7.327 1.768 15.780 1.00 97.44 138 ASN A CA 1
ATOM 1105 C C . ASN A 1 138 ? -7.453 0.256 15.518 1.00 97.44 138 ASN A C 1
ATOM 1107 O O . ASN A 1 138 ? -7.935 -0.489 16.372 1.00 97.44 138 ASN A O 1
ATOM 1111 N N . TYR A 1 139 ? -7.080 -0.207 14.321 1.00 98.19 139 TYR A N 1
ATOM 1112 C CA . TYR A 1 139 ? -7.132 -1.632 13.979 1.00 98.19 139 TYR A CA 1
ATOM 1113 C C . TYR A 1 139 ? -5.885 -2.397 14.401 1.00 98.19 139 TYR A C 1
ATOM 1115 O O . TYR A 1 139 ? -5.957 -3.613 14.572 1.00 98.19 139 TYR A O 1
ATOM 1123 N N . ASN A 1 140 ? -4.788 -1.696 14.642 1.00 98.44 140 ASN A N 1
ATOM 1124 C CA . ASN A 1 140 ? -3.513 -2.253 15.060 1.00 98.44 140 ASN A CA 1
ATOM 1125 C C . ASN A 1 140 ? -2.758 -1.268 15.945 1.00 98.44 140 ASN A C 1
ATOM 1127 O O . ASN A 1 140 ? -3.058 -0.070 15.945 1.00 98.44 140 ASN A O 1
ATOM 1131 N N . ALA A 1 141 ? -1.784 -1.779 16.694 1.00 96.62 141 ALA A N 1
ATOM 1132 C CA . ALA A 1 141 ? -0.785 -0.930 17.330 1.00 96.62 141 ALA A CA 1
ATOM 1133 C C . ALA A 1 141 ? 0.146 -0.308 16.275 1.00 96.62 141 ALA A C 1
ATOM 1135 O O . ALA A 1 141 ? 0.275 -0.813 15.160 1.00 96.62 141 ALA A O 1
ATOM 1136 N N . ILE A 1 142 ? 0.792 0.804 16.624 1.00 92.25 142 ILE A N 1
ATOM 1137 C CA . ILE A 1 142 ? 1.684 1.535 15.709 1.00 92.25 142 ILE A CA 1
ATOM 1138 C C . ILE A 1 142 ? 2.898 0.700 15.264 1.00 92.25 142 ILE A C 1
ATOM 1140 O O . ILE A 1 142 ? 3.458 0.949 14.203 1.00 92.25 142 ILE A O 1
ATOM 1144 N N . ASP A 1 143 ? 3.291 -0.277 16.078 1.00 91.69 143 ASP A N 1
ATOM 1145 C CA . ASP A 1 143 ? 4.415 -1.197 15.899 1.00 91.69 143 ASP A CA 1
ATOM 1146 C C . ASP A 1 143 ? 3.977 -2.626 15.524 1.00 91.69 143 ASP A C 1
ATOM 1148 O O . ASP A 1 143 ? 4.816 -3.514 15.391 1.00 91.69 143 ASP A O 1
ATOM 1152 N N . GLU A 1 144 ? 2.675 -2.862 15.341 1.00 97.00 144 GLU A N 1
ATOM 1153 C CA . GLU A 1 144 ? 2.135 -4.150 14.902 1.00 97.00 144 GLU A CA 1
ATOM 1154 C C . GLU A 1 144 ? 2.145 -4.227 13.371 1.00 97.00 144 GLU A C 1
ATOM 1156 O O . GLU A 1 144 ? 1.392 -3.523 12.690 1.00 97.00 144 GLU A O 1
ATOM 1161 N N . ASP A 1 145 ? 2.977 -5.117 12.828 1.00 97.31 145 ASP A N 1
ATOM 1162 C CA . ASP A 1 145 ? 3.052 -5.372 11.393 1.00 97.31 145 ASP A CA 1
ATOM 1163 C C . ASP A 1 145 ? 1.894 -6.254 10.912 1.00 97.31 145 ASP A C 1
ATOM 1165 O O . ASP A 1 145 ? 1.979 -7.476 10.813 1.00 97.31 145 ASP A O 1
ATOM 1169 N N . ILE A 1 146 ? 0.790 -5.602 10.563 1.00 97.94 146 ILE A N 1
ATOM 1170 C CA . ILE A 1 146 ? -0.414 -6.256 10.038 1.00 97.94 146 ILE A CA 1
ATOM 1171 C C . ILE A 1 146 ? -0.261 -6.844 8.633 1.00 97.94 146 ILE A C 1
ATOM 1173 O O . ILE A 1 146 ? -1.225 -7.394 8.108 1.00 97.94 146 ILE A O 1
ATOM 1177 N N . THR A 1 147 ? 0.894 -6.700 7.984 1.00 98.06 147 THR A N 1
ATOM 1178 C CA . THR A 1 147 ? 1.092 -7.171 6.605 1.00 98.06 147 THR A CA 1
ATOM 1179 C C . THR A 1 147 ? 1.882 -8.472 6.524 1.00 98.06 147 THR A C 1
ATOM 1181 O O . THR A 1 147 ? 1.775 -9.170 5.518 1.00 98.06 147 THR A O 1
ATOM 1184 N N . GLU A 1 148 ? 2.625 -8.818 7.580 1.00 96.81 148 GLU A N 1
ATOM 1185 C CA . GLU A 1 148 ? 3.578 -9.933 7.618 1.00 96.81 148 GLU A CA 1
ATOM 1186 C C . GLU A 1 148 ? 2.970 -11.280 7.192 1.00 96.81 148 GLU A C 1
ATOM 1188 O O . GLU A 1 148 ? 3.612 -12.031 6.466 1.00 96.81 148 GLU A O 1
ATOM 1193 N N . GLU A 1 149 ? 1.714 -11.564 7.560 1.00 97.62 149 GLU A N 1
ATOM 1194 C CA . GLU A 1 149 ? 1.052 -12.847 7.262 1.00 97.62 149 GLU A CA 1
ATOM 1195 C C . GLU A 1 149 ? 0.932 -13.147 5.755 1.00 97.62 149 GLU A C 1
ATOM 1197 O O . GLU A 1 149 ? 0.981 -14.307 5.350 1.00 97.62 149 GLU A O 1
ATOM 1202 N N . TRP A 1 150 ? 0.743 -12.122 4.919 1.00 97.81 150 TRP A N 1
ATOM 1203 C CA . TRP A 1 150 ? 0.450 -12.292 3.482 1.00 97.81 150 TRP A CA 1
ATOM 1204 C C . TRP A 1 150 ? 1.574 -11.817 2.577 1.00 97.81 150 TRP A C 1
ATOM 1206 O O . TRP A 1 150 ? 1.454 -11.845 1.354 1.00 97.81 150 TRP A O 1
ATOM 1216 N N . ARG A 1 151 ? 2.636 -11.312 3.180 1.00 93.69 151 ARG A N 1
ATOM 1217 C CA . ARG A 1 151 ? 3.726 -10.659 2.495 1.00 93.69 151 ARG A CA 1
ATOM 1218 C C . ARG A 1 151 ? 4.682 -11.703 1.942 1.00 93.69 151 ARG A C 1
ATOM 1220 O O . ARG A 1 151 ? 5.346 -12.411 2.693 1.00 93.69 151 ARG A O 1
ATOM 1227 N N . GLU A 1 152 ? 4.773 -11.733 0.623 1.00 90.50 152 GLU A N 1
ATOM 1228 C CA . GLU A 1 152 ? 5.778 -12.518 -0.095 1.00 90.50 152 GLU A CA 1
ATOM 1229 C C . GLU A 1 152 ? 6.900 -11.597 -0.564 1.00 90.50 152 GLU A C 1
ATOM 1231 O O . GLU A 1 152 ? 8.069 -11.953 -0.415 1.00 90.50 152 GLU A O 1
ATOM 1236 N N . TRP A 1 153 ? 6.505 -10.395 -1.017 1.00 74.81 153 TRP A N 1
ATOM 1237 C CA . TRP A 1 153 ? 7.345 -9.406 -1.684 1.00 74.81 153 TRP A CA 1
ATOM 1238 C C . TRP A 1 153 ? 8.232 -10.034 -2.748 1.00 74.81 153 TRP A C 1
ATOM 1240 O O . TRP A 1 153 ? 9.415 -10.349 -2.470 1.00 74.81 153 TRP A O 1
#